Protein AF-A0A832FLG1-F1 (afdb_monomer_lite)

pLDDT: mean 95.28, std 4.25, range [70.94, 98.19]

Secondary structure (DSSP, 8-state):
--B--BTTB-TTSSB--HHHHHHHHHHHHS-------TTS-HHHHHHHHHHHHHHHS--------SSHHHHHHHH-

Sequence (76 aa):
MEFVNHPLIKDGTLERRLYQIAIATNALIKNTLVIIPTGLGKTTIAALVIASRLLNEEGRVLFLAPTRPLVEQHAS

Radius of gyration: 12.65 Å; chains: 1; bounding box: 32×25×30 Å

Structure (mmCIF, N/CA/C/O backbone):
data_AF-A0A832FLG1-F1
#
_entry.id   AF-A0A832FLG1-F1
#
loop_
_atom_site.group_PDB
_atom_site.id
_atom_site.type_symbol
_atom_site.label_atom_id
_atom_site.label_alt_id
_atom_site.label_comp_id
_atom_site.label_asym_id
_atom_site.label_entity_id
_atom_site.label_seq_id
_atom_site.pdbx_PDB_ins_code
_atom_site.Cartn_x
_atom_site.Cartn_y
_atom_site.Cartn_z
_atom_site.occupancy
_atom_site.B_iso_or_equiv
_atom_site.auth_seq_id
_atom_site.auth_comp_id
_atom_site.auth_asym_id
_atom_site.auth_atom_id
_atom_site.pdbx_PDB_model_num
ATOM 1 N N . MET A 1 1 ? -22.210 -4.633 -6.796 1.00 72.44 1 MET A N 1
ATOM 2 C CA . MET A 1 1 ? -20.924 -3.926 -6.615 1.00 72.44 1 MET A CA 1
ATOM 3 C C . MET A 1 1 ? -19.904 -4.608 -7.504 1.00 72.44 1 MET A C 1
ATOM 5 O O . MET A 1 1 ? -19.950 -5.827 -7.601 1.00 72.44 1 MET A O 1
ATOM 9 N N . GLU A 1 2 ? -19.066 -3.844 -8.199 1.00 92.25 2 GLU A N 1
ATOM 10 C CA . GLU A 1 2 ? -18.000 -4.395 -9.042 1.00 92.25 2 GLU A CA 1
ATOM 11 C C . GLU A 1 2 ? -16.724 -4.536 -8.200 1.00 92.25 2 GLU A C 1
ATOM 13 O O . GLU A 1 2 ? -16.423 -3.659 -7.388 1.00 92.25 2 GLU A O 1
ATOM 18 N N . PHE A 1 3 ? -15.988 -5.630 -8.376 1.00 95.88 3 PHE A N 1
ATOM 19 C CA . PHE A 1 3 ? -14.746 -5.912 -7.656 1.00 95.88 3 PHE A CA 1
ATOM 20 C C . PHE A 1 3 ? -13.572 -5.948 -8.632 1.00 95.88 3 PHE A C 1
ATOM 22 O O . PHE A 1 3 ? -13.748 -6.215 -9.820 1.00 95.88 3 PHE A O 1
ATOM 29 N N . VAL A 1 4 ? -12.369 -5.665 -8.139 1.00 95.25 4 VAL A N 1
ATOM 30 C CA . VAL A 1 4 ? -11.146 -5.854 -8.921 1.00 95.25 4 VAL A CA 1
ATOM 31 C C . VAL A 1 4 ? -10.907 -7.349 -9.101 1.00 95.25 4 VAL A C 1
ATOM 33 O O . VAL A 1 4 ? -10.878 -8.092 -8.124 1.00 95.25 4 VAL A O 1
ATOM 36 N N . ASN A 1 5 ? -10.702 -7.765 -10.348 1.00 94.94 5 ASN A N 1
ATOM 37 C CA . ASN A 1 5 ? -10.215 -9.094 -10.683 1.00 94.94 5 ASN A CA 1
ATOM 38 C C . ASN A 1 5 ? -8.723 -8.989 -11.025 1.00 94.94 5 ASN A C 1
ATOM 40 O O . ASN A 1 5 ? -8.340 -8.251 -11.934 1.00 94.94 5 ASN A O 1
ATOM 44 N N . HIS A 1 6 ? -7.879 -9.656 -10.241 1.00 95.81 6 HIS A N 1
ATOM 45 C CA . HIS A 1 6 ? -6.430 -9.665 -10.422 1.00 95.81 6 HIS A CA 1
ATOM 46 C C . HIS A 1 6 ? -5.866 -10.989 -9.874 1.00 95.81 6 HIS A C 1
ATOM 48 O O . HIS A 1 6 ? -6.222 -11.341 -8.753 1.00 95.81 6 HIS A O 1
ATOM 54 N N . PRO A 1 7 ? -4.956 -11.700 -10.574 1.00 96.31 7 PRO A N 1
ATOM 55 C CA . PRO A 1 7 ? -4.499 -13.043 -10.175 1.00 96.31 7 PRO A CA 1
ATOM 56 C C . PRO A 1 7 ? -3.929 -13.151 -8.752 1.00 96.31 7 PRO A C 1
ATOM 58 O O . PRO A 1 7 ? -4.022 -14.194 -8.116 1.00 96.31 7 PRO A O 1
ATOM 61 N N . LEU A 1 8 ? -3.333 -12.063 -8.257 1.00 96.19 8 LEU A N 1
ATOM 62 C CA . LEU A 1 8 ? -2.742 -11.972 -6.914 1.00 96.19 8 LEU A CA 1
ATOM 63 C C . LEU A 1 8 ? -3.637 -11.264 -5.878 1.00 96.19 8 LEU A C 1
ATOM 65 O O . LEU A 1 8 ? -3.167 -10.923 -4.797 1.00 96.19 8 LEU A O 1
ATOM 69 N N . ILE A 1 9 ? -4.907 -10.997 -6.198 1.00 95.69 9 ILE A N 1
ATOM 70 C CA . ILE A 1 9 ? -5.881 -10.406 -5.269 1.00 95.69 9 ILE A CA 1
ATOM 71 C C . ILE A 1 9 ? -7.059 -11.363 -5.148 1.00 95.69 9 ILE A C 1
ATOM 73 O O . ILE A 1 9 ? -7.613 -11.814 -6.144 1.00 95.69 9 ILE A O 1
ATOM 77 N N . LYS A 1 10 ? -7.464 -11.664 -3.913 1.00 94.31 10 LYS A N 1
ATOM 78 C CA . LYS A 1 10 ? -8.593 -12.558 -3.659 1.00 94.31 10 LYS A CA 1
ATOM 79 C C . LYS A 1 10 ? -9.887 -11.970 -4.231 1.00 94.31 10 LYS A C 1
ATOM 81 O O . LYS A 1 10 ? -10.248 -10.833 -3.912 1.00 94.31 10 LYS A O 1
ATOM 86 N N . ASP A 1 11 ? -10.609 -12.769 -5.010 1.00 93.88 11 ASP A N 1
ATOM 87 C CA . ASP A 1 11 ? -11.878 -12.359 -5.608 1.00 93.88 11 ASP A CA 1
ATOM 88 C C . ASP A 1 11 ? -12.884 -11.872 -4.554 1.00 93.88 11 ASP A C 1
ATOM 90 O O . ASP A 1 11 ? -12.982 -12.409 -3.447 1.00 93.88 11 ASP A O 1
ATOM 94 N N . GLY A 1 12 ? -13.626 -10.818 -4.901 1.00 94.06 12 GLY A N 1
ATOM 95 C CA . GLY A 1 12 ? -14.677 -10.251 -4.051 1.00 94.06 12 GLY A CA 1
ATOM 96 C C . GLY A 1 12 ? -14.190 -9.476 -2.818 1.00 94.06 12 GLY A C 1
ATOM 97 O O . GLY A 1 12 ? -15.016 -9.077 -2.004 1.00 94.06 12 GLY A O 1
ATOM 98 N N . THR A 1 13 ? -12.880 -9.250 -2.651 1.00 92.94 13 THR A N 1
ATOM 99 C CA . THR A 1 13 ? -12.339 -8.548 -1.463 1.00 92.94 13 THR A CA 1
ATOM 100 C C . THR A 1 13 ? -12.086 -7.058 -1.667 1.00 92.94 13 THR A C 1
ATOM 102 O O . THR A 1 13 ? -12.084 -6.296 -0.702 1.00 92.94 13 THR A O 1
ATOM 105 N N . LEU A 1 14 ? -11.880 -6.626 -2.913 1.00 93.31 14 LEU A N 1
ATOM 106 C CA . LEU A 1 14 ? -11.478 -5.262 -3.240 1.00 93.31 14 LEU A CA 1
ATOM 107 C C . LEU A 1 14 ? -12.494 -4.624 -4.189 1.00 93.31 14 LEU A C 1
ATOM 109 O O . LEU A 1 14 ? -12.555 -4.964 -5.370 1.00 93.31 14 LEU A O 1
ATOM 113 N N . GLU A 1 15 ? -13.310 -3.707 -3.667 1.00 95.06 15 GLU A N 1
ATOM 114 C CA . GLU A 1 15 ? -14.271 -2.946 -4.471 1.00 95.06 15 GLU A CA 1
ATOM 115 C C . GLU A 1 15 ? -13.571 -2.126 -5.555 1.00 95.06 15 GLU A C 1
ATOM 117 O O . GLU A 1 15 ? -12.609 -1.396 -5.305 1.00 95.06 15 GLU A O 1
ATOM 122 N N . ARG A 1 16 ? -14.106 -2.168 -6.771 1.00 94.38 16 ARG A N 1
ATOM 123 C CA . ARG A 1 16 ? -13.544 -1.433 -7.894 1.00 94.38 16 ARG A CA 1
ATOM 124 C C . ARG A 1 16 ? -13.852 0.059 -7.768 1.00 94.38 16 ARG A C 1
ATOM 126 O O . ARG A 1 16 ? -14.938 0.525 -8.105 1.00 94.38 16 ARG A O 1
ATOM 133 N N . ARG A 1 17 ? -12.862 0.831 -7.314 1.00 96.31 17 ARG A N 1
ATOM 134 C CA . ARG A 1 17 ? -12.936 2.296 -7.201 1.00 96.31 17 ARG A CA 1
ATOM 135 C C . ARG A 1 17 ? -11.958 2.954 -8.168 1.00 96.31 17 ARG A C 1
ATOM 137 O O . ARG A 1 17 ? -10.745 2.812 -8.027 1.00 96.31 17 ARG A O 1
ATOM 144 N N . LEU A 1 18 ? -12.481 3.715 -9.132 1.00 96.25 18 LEU A N 1
ATOM 145 C CA . LEU A 1 18 ? -11.680 4.294 -10.222 1.00 96.25 18 LEU A CA 1
ATOM 146 C C . LEU A 1 18 ? -10.528 5.178 -9.733 1.00 96.25 18 LEU A C 1
ATOM 148 O O . LEU A 1 18 ? -9.437 5.106 -10.286 1.00 96.25 18 LEU A O 1
ATOM 152 N N . TYR A 1 19 ? -10.731 5.964 -8.671 1.00 96.50 19 TYR A N 1
ATOM 153 C CA . TYR A 1 19 ? -9.665 6.806 -8.122 1.00 96.50 19 TYR A CA 1
ATOM 154 C C . TYR A 1 19 ? -8.509 5.976 -7.543 1.00 96.50 19 TYR A C 1
ATOM 156 O O . TYR A 1 19 ? -7.354 6.358 -7.694 1.00 96.50 19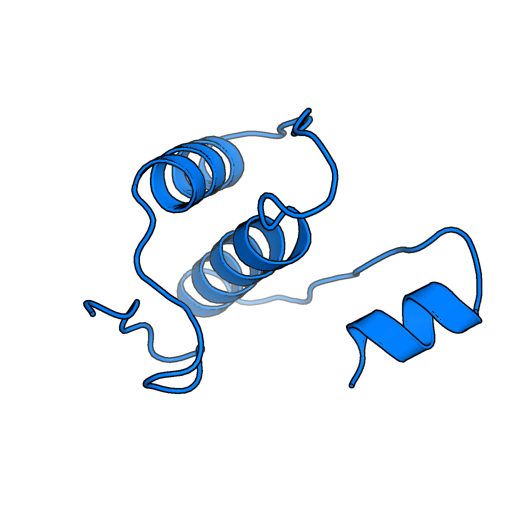 TYR A O 1
ATOM 164 N N . GLN A 1 20 ? -8.794 4.822 -6.925 1.00 97.56 20 GLN A N 1
ATOM 165 C CA . GLN A 1 20 ? -7.756 3.942 -6.380 1.00 97.56 20 GLN A CA 1
ATOM 166 C C . GLN A 1 20 ? -6.942 3.310 -7.510 1.00 97.56 20 GLN A C 1
ATOM 168 O O . GLN A 1 20 ? -5.716 3.284 -7.433 1.00 97.56 20 GLN A O 1
ATOM 173 N N . ILE A 1 21 ? -7.621 2.883 -8.580 1.00 97.06 21 ILE A N 1
ATOM 174 C CA . ILE A 1 21 ? -6.985 2.346 -9.790 1.00 97.06 21 ILE A CA 1
ATOM 175 C C . ILE A 1 21 ? -6.109 3.415 -10.444 1.00 97.06 21 ILE A C 1
ATOM 177 O O . ILE A 1 21 ? -4.938 3.162 -10.694 1.00 97.06 21 ILE A O 1
ATOM 181 N N . ALA A 1 22 ? -6.629 4.628 -10.647 1.00 97.62 22 ALA A N 1
ATOM 182 C CA . ALA A 1 22 ? -5.874 5.718 -11.258 1.00 97.62 22 ALA A CA 1
ATOM 183 C C . ALA A 1 22 ? -4.610 6.075 -10.456 1.00 97.62 22 ALA A C 1
ATOM 185 O O . ALA A 1 22 ? -3.545 6.281 -11.040 1.00 97.62 22 ALA A O 1
ATOM 186 N N . ILE A 1 23 ? -4.694 6.120 -9.120 1.00 98.12 23 ILE A N 1
ATOM 187 C CA . ILE A 1 23 ? -3.523 6.369 -8.267 1.00 98.12 23 ILE A CA 1
ATOM 188 C C . ILE A 1 23 ? -2.527 5.204 -8.367 1.00 98.12 23 ILE A C 1
ATOM 190 O O . ILE A 1 23 ? -1.332 5.449 -8.535 1.00 98.12 23 ILE A O 1
ATOM 194 N N . ALA A 1 24 ? -2.999 3.954 -8.311 1.00 98.00 24 ALA A N 1
ATOM 195 C CA . ALA A 1 24 ? -2.143 2.775 -8.426 1.00 98.00 24 ALA A CA 1
ATOM 196 C C . ALA A 1 24 ? -1.412 2.729 -9.778 1.00 98.00 24 ALA A C 1
ATOM 198 O O . ALA A 1 24 ? -0.201 2.535 -9.808 1.00 98.00 24 ALA A O 1
ATOM 199 N N . THR A 1 25 ? -2.103 3.002 -10.890 1.00 97.25 25 THR A N 1
ATOM 200 C CA . THR A 1 25 ? -1.492 3.071 -12.226 1.00 97.25 25 THR A CA 1
ATOM 201 C C . THR A 1 25 ? -0.392 4.132 -12.297 1.00 97.25 25 THR A C 1
ATOM 203 O O . THR A 1 25 ? 0.682 3.860 -12.825 1.00 97.25 25 THR A O 1
ATOM 206 N N . ASN A 1 26 ? -0.602 5.317 -11.714 1.00 97.94 26 ASN A N 1
ATOM 207 C CA . ASN A 1 26 ? 0.445 6.342 -11.656 1.00 97.94 26 ASN A CA 1
ATOM 208 C C . ASN A 1 26 ? 1.662 5.886 -10.828 1.00 97.94 26 ASN A C 1
ATOM 210 O O . ASN A 1 26 ? 2.801 6.100 -11.245 1.00 97.94 26 ASN A O 1
ATOM 214 N N . ALA A 1 27 ? 1.427 5.217 -9.694 1.00 98.19 27 ALA A N 1
ATOM 215 C CA . ALA A 1 27 ? 2.482 4.678 -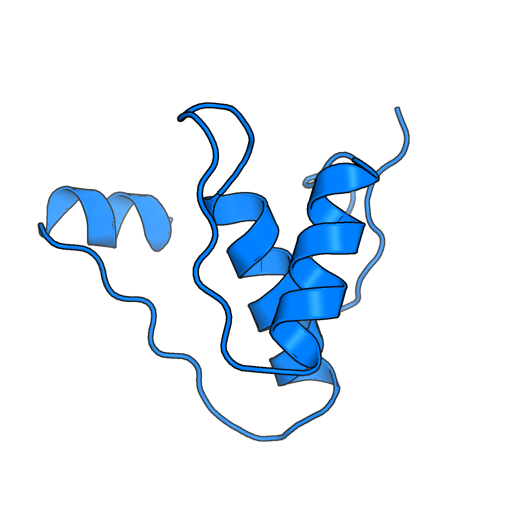8.835 1.00 98.19 27 ALA A CA 1
ATOM 216 C C . ALA A 1 27 ? 3.257 3.504 -9.468 1.00 98.19 27 ALA A C 1
ATOM 218 O O . ALA A 1 27 ? 4.411 3.263 -9.115 1.00 98.19 27 ALA A O 1
ATOM 219 N N . LEU A 1 28 ? 2.662 2.790 -10.430 1.00 97.19 28 LEU A N 1
ATOM 220 C CA . LEU A 1 28 ? 3.363 1.766 -11.210 1.00 97.19 28 LEU A CA 1
ATOM 221 C C . LEU A 1 28 ? 4.363 2.369 -12.202 1.00 97.19 28 LEU A C 1
ATOM 223 O O . LEU A 1 28 ? 5.402 1.766 -12.439 1.00 97.19 28 LEU A O 1
ATOM 227 N N . ILE A 1 29 ? 4.094 3.565 -12.729 1.00 97.44 29 ILE A N 1
ATOM 228 C CA . ILE A 1 29 ? 4.946 4.215 -13.736 1.00 97.44 29 ILE A CA 1
ATOM 229 C C . ILE A 1 29 ? 6.138 4.935 -13.089 1.00 97.44 29 ILE A C 1
ATOM 231 O O . ILE A 1 29 ? 7.231 4.955 -13.653 1.00 97.44 29 ILE A O 1
ATOM 235 N N . LYS A 1 30 ? 5.948 5.550 -11.914 1.00 97.25 30 LYS A N 1
ATOM 236 C CA . LYS A 1 30 ? 6.990 6.334 -11.230 1.00 97.25 30 LYS A CA 1
ATOM 237 C C . LYS A 1 30 ? 6.799 6.391 -9.716 1.00 97.25 30 LYS A C 1
ATOM 239 O O . LYS A 1 30 ? 5.684 6.262 -9.209 1.00 97.25 30 LYS A O 1
ATOM 244 N N . ASN A 1 31 ? 7.886 6.691 -9.002 1.00 97.62 31 ASN A N 1
ATOM 245 C CA . ASN A 1 31 ? 7.863 6.954 -7.561 1.00 97.62 31 ASN A CA 1
ATOM 246 C C . ASN A 1 31 ? 6.819 8.029 -7.223 1.00 97.62 31 ASN A C 1
ATOM 248 O O . ASN A 1 31 ? 6.826 9.114 -7.806 1.00 97.62 31 ASN A O 1
ATOM 252 N N . THR A 1 32 ? 5.912 7.713 -6.297 1.00 97.50 32 THR A N 1
ATOM 253 C CA . THR A 1 32 ? 4.708 8.513 -6.042 1.00 97.50 32 THR A CA 1
ATOM 254 C C . THR A 1 32 ? 4.449 8.650 -4.543 1.00 97.50 32 THR A C 1
ATOM 256 O O . THR A 1 32 ? 4.407 7.654 -3.824 1.00 97.50 32 THR A O 1
ATOM 259 N N . LEU A 1 33 ? 4.218 9.884 -4.081 1.00 97.62 33 LEU A N 1
ATOM 260 C CA . LEU A 1 33 ? 3.688 10.175 -2.748 1.00 97.62 33 LEU A CA 1
ATOM 261 C C . LEU A 1 33 ? 2.161 10.296 -2.829 1.00 97.62 33 LEU A C 1
ATOM 263 O O . LEU A 1 33 ? 1.638 11.210 -3.464 1.00 97.62 33 LEU A O 1
ATOM 267 N N . VAL A 1 34 ? 1.439 9.376 -2.187 1.00 96.94 34 VAL A N 1
ATOM 268 C CA . VAL A 1 34 ? -0.032 9.353 -2.201 1.00 96.94 34 VAL A CA 1
ATOM 269 C C . VAL A 1 34 ? -0.587 10.091 -0.982 1.00 96.94 34 VAL A C 1
ATOM 271 O O . VAL A 1 34 ? -0.452 9.620 0.147 1.00 96.94 34 VAL A O 1
ATOM 274 N N . ILE A 1 35 ? -1.262 11.222 -1.210 1.00 96.31 35 ILE A N 1
ATOM 275 C CA . ILE A 1 35 ? -1.882 12.043 -0.159 1.00 96.31 35 ILE A CA 1
ATOM 276 C C . ILE A 1 35 ? -3.405 11.950 -0.277 1.00 96.31 35 ILE A C 1
ATOM 278 O O . ILE A 1 35 ? -4.016 12.637 -1.090 1.00 96.31 35 ILE A O 1
ATOM 282 N N . ILE A 1 36 ? -4.025 11.099 0.544 1.00 95.50 36 ILE A N 1
ATOM 283 C CA . ILE A 1 36 ? -5.488 11.003 0.678 1.00 95.50 36 ILE A CA 1
ATOM 284 C C . ILE A 1 36 ? -5.887 10.829 2.156 1.00 95.50 36 ILE A C 1
ATOM 286 O O . ILE A 1 36 ? -5.127 10.214 2.923 1.00 95.50 36 ILE A O 1
ATOM 290 N N . PRO A 1 37 ? -7.075 11.311 2.575 1.00 96.00 37 PRO A N 1
ATOM 291 C CA . PRO A 1 37 ? -7.625 11.061 3.907 1.00 96.00 37 PRO A CA 1
ATOM 292 C C . PRO A 1 37 ? -7.641 9.580 4.309 1.00 96.00 37 PRO A C 1
ATOM 294 O O . PRO A 1 37 ? -7.615 8.659 3.484 1.00 96.00 37 PRO A O 1
ATOM 297 N N . THR A 1 38 ? -7.633 9.314 5.612 1.00 92.12 38 THR A N 1
ATOM 298 C CA . THR A 1 38 ? -7.826 7.950 6.131 1.00 92.12 38 THR A CA 1
ATOM 299 C C . THR A 1 38 ? -9.257 7.485 5.848 1.00 92.12 38 THR A C 1
ATOM 301 O O . THR A 1 38 ? -10.162 8.301 5.733 1.00 92.12 38 THR A O 1
ATOM 304 N N . GLY A 1 39 ? -9.444 6.182 5.629 1.00 91.69 39 GLY A N 1
ATOM 305 C CA . GLY A 1 39 ? -10.729 5.611 5.200 1.00 91.69 39 GLY A CA 1
ATOM 306 C C . GLY A 1 39 ? -10.945 5.569 3.681 1.00 91.69 39 GLY A C 1
ATOM 307 O O . GLY A 1 39 ? -11.786 4.809 3.214 1.00 91.69 39 GLY A O 1
ATOM 308 N N . LEU A 1 40 ? -10.138 6.281 2.881 1.00 93.00 40 LEU A N 1
ATOM 309 C CA . LEU A 1 40 ? -10.234 6.246 1.409 1.00 93.00 40 LEU A CA 1
ATOM 310 C C . LEU A 1 40 ? -9.404 5.133 0.740 1.00 93.00 40 LEU A C 1
ATOM 312 O O . LEU A 1 40 ? -9.299 5.073 -0.483 1.00 93.00 40 LEU A O 1
ATOM 316 N N . GLY A 1 41 ? -8.829 4.220 1.527 1.00 92.94 41 GLY A N 1
ATOM 317 C CA . GLY A 1 41 ? -8.165 3.020 1.006 1.00 92.94 41 GLY A CA 1
ATOM 318 C C . GLY A 1 41 ? -6.719 3.221 0.547 1.00 92.94 41 GLY A C 1
ATOM 319 O O . GLY A 1 41 ? -6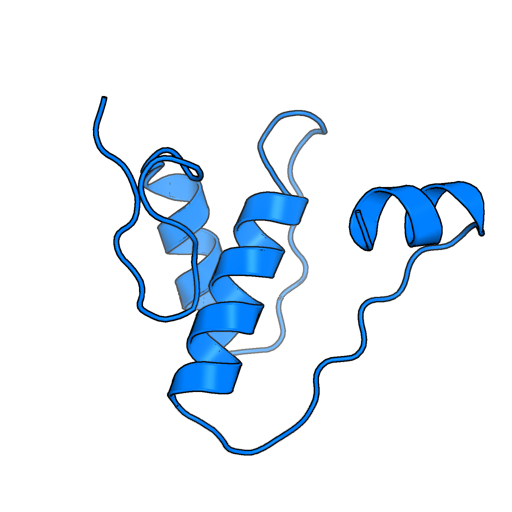.328 2.705 -0.494 1.00 92.94 41 GLY A O 1
ATOM 320 N N . LYS A 1 42 ? -5.891 3.920 1.339 1.00 95.69 42 LYS A N 1
ATOM 321 C CA . LYS A 1 42 ? -4.429 3.985 1.114 1.00 95.69 42 LYS A CA 1
ATOM 322 C C . LYS A 1 42 ? -3.803 2.589 0.999 1.00 95.69 42 LYS A C 1
ATOM 324 O O . LYS A 1 42 ? -3.055 2.326 0.065 1.00 95.69 42 LYS A O 1
ATOM 329 N N . THR A 1 43 ? -4.163 1.685 1.910 1.00 94.31 43 THR A N 1
ATOM 330 C CA . THR A 1 43 ? -3.698 0.289 1.898 1.00 94.31 43 THR A CA 1
ATOM 331 C C . THR A 1 43 ? -4.193 -0.463 0.665 1.00 94.31 43 THR A C 1
ATOM 333 O O . THR A 1 43 ? -3.437 -1.217 0.068 1.00 94.31 43 THR A O 1
ATOM 336 N N . THR A 1 44 ? -5.425 -0.203 0.221 1.00 95.38 44 THR A N 1
ATOM 337 C CA . THR A 1 44 ? -5.985 -0.775 -1.011 1.00 95.38 44 THR A CA 1
ATOM 338 C C . THR A 1 44 ? -5.186 -0.365 -2.247 1.00 95.3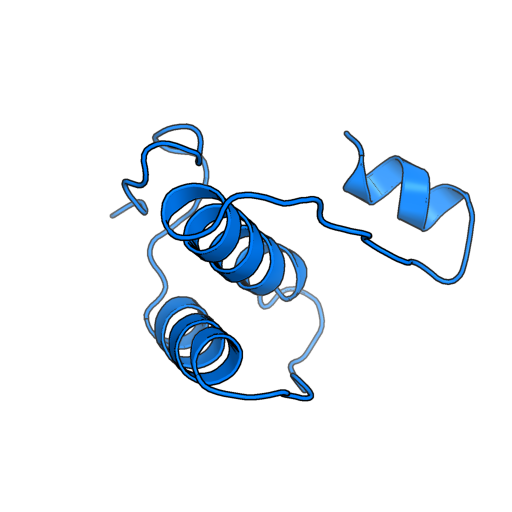8 44 THR A C 1
ATOM 340 O O . THR A 1 44 ? -4.856 -1.206 -3.077 1.00 95.38 44 THR A O 1
ATOM 343 N N . ILE A 1 45 ? -4.821 0.916 -2.347 1.00 97.38 45 ILE A N 1
ATOM 344 C CA . ILE A 1 45 ? -3.958 1.422 -3.422 1.00 97.38 45 ILE A CA 1
ATOM 345 C C . ILE A 1 45 ? -2.598 0.723 -3.381 1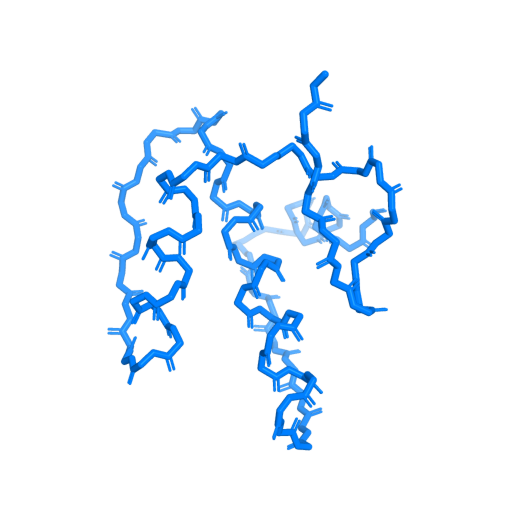.00 97.38 45 ILE A C 1
ATOM 347 O O . ILE A 1 45 ? -2.116 0.271 -4.416 1.00 97.38 45 ILE A O 1
ATOM 351 N N . ALA A 1 46 ? -1.995 0.587 -2.196 1.00 96.56 46 ALA A N 1
ATOM 352 C CA . ALA A 1 46 ? -0.724 -0.114 -2.059 1.00 96.56 46 ALA A CA 1
ATOM 353 C C . ALA A 1 46 ? -0.826 -1.590 -2.479 1.00 96.56 46 ALA A C 1
ATOM 355 O O . ALA A 1 46 ? 0.029 -2.059 -3.223 1.00 96.56 46 ALA A O 1
ATOM 356 N N . ALA A 1 47 ? -1.889 -2.297 -2.087 1.00 96.25 47 ALA A N 1
ATOM 357 C CA . ALA A 1 47 ? -2.127 -3.682 -2.489 1.00 96.25 47 ALA A CA 1
ATOM 358 C C . ALA A 1 47 ? -2.241 -3.834 -4.016 1.00 96.25 47 ALA A C 1
ATOM 360 O O . ALA A 1 47 ? -1.639 -4.744 -4.579 1.00 96.25 47 ALA A O 1
ATOM 361 N N . LEU A 1 48 ? -2.937 -2.914 -4.698 1.00 97.50 48 LEU A N 1
ATOM 362 C CA . LEU A 1 48 ? -3.025 -2.895 -6.165 1.00 97.50 48 LEU A CA 1
ATOM 363 C C . LEU A 1 48 ? -1.651 -2.724 -6.825 1.00 97.50 48 LEU A C 1
ATOM 365 O O . LEU A 1 48 ? -1.339 -3.432 -7.784 1.00 97.50 48 LEU A O 1
ATOM 369 N N . VAL A 1 49 ? -0.821 -1.813 -6.304 1.00 97.81 49 VAL A N 1
ATOM 370 C CA . VAL A 1 49 ? 0.546 -1.593 -6.803 1.00 97.81 49 VAL A CA 1
ATOM 371 C C . VAL A 1 49 ? 1.404 -2.837 -6.584 1.00 97.81 49 VAL A C 1
ATOM 373 O O . VAL A 1 49 ? 2.061 -3.290 -7.513 1.00 97.81 49 VAL A O 1
ATOM 376 N N . ILE A 1 50 ? 1.371 -3.413 -5.381 1.00 97.19 50 ILE A N 1
ATOM 377 C CA . ILE A 1 50 ? 2.153 -4.601 -5.010 1.00 97.19 50 ILE A CA 1
ATOM 378 C C . ILE A 1 50 ? 1.779 -5.793 -5.885 1.00 97.19 50 ILE A C 1
ATOM 380 O O . ILE A 1 50 ? 2.656 -6.410 -6.484 1.00 97.19 50 ILE A O 1
ATOM 384 N N . ALA A 1 51 ? 0.483 -6.083 -5.994 1.00 97.31 51 ALA A N 1
ATOM 385 C CA . ALA A 1 51 ? -0.022 -7.186 -6.795 1.00 97.31 51 ALA A CA 1
ATOM 386 C C . ALA A 1 51 ? 0.366 -7.016 -8.271 1.00 97.31 51 ALA A C 1
ATOM 388 O O . ALA A 1 51 ? 0.869 -7.952 -8.885 1.00 97.31 51 ALA A O 1
ATOM 389 N N . SER A 1 52 ? 0.218 -5.809 -8.820 1.00 97.25 52 SER A N 1
ATOM 390 C CA . SER A 1 52 ? 0.584 -5.544 -10.213 1.00 97.25 52 SER A CA 1
ATOM 391 C C . SER A 1 52 ? 2.097 -5.635 -10.437 1.00 97.25 52 SER A C 1
ATOM 393 O O . SER A 1 52 ? 2.521 -6.176 -11.452 1.00 97.25 52 SER A O 1
ATOM 395 N N . ARG A 1 53 ? 2.935 -5.156 -9.506 1.00 97.25 53 ARG A N 1
ATOM 396 C CA . ARG A 1 53 ? 4.400 -5.286 -9.613 1.00 97.25 53 ARG A CA 1
ATOM 397 C C . ARG A 1 53 ? 4.834 -6.746 -9.582 1.00 97.25 53 ARG A C 1
ATOM 399 O O . ARG A 1 53 ? 5.529 -7.173 -10.490 1.00 97.25 53 ARG A O 1
ATOM 406 N N . LEU A 1 54 ? 4.367 -7.515 -8.598 1.00 97.31 54 LEU A N 1
ATOM 407 C CA . LEU A 1 54 ? 4.722 -8.931 -8.448 1.00 97.31 54 LEU A CA 1
ATOM 408 C C . LEU A 1 54 ? 4.205 -9.815 -9.591 1.00 97.31 54 LEU A C 1
ATOM 410 O O . LEU A 1 54 ? 4.767 -10.876 -9.832 1.00 97.31 54 LEU A O 1
ATOM 414 N N . LEU A 1 55 ? 3.138 -9.404 -10.284 1.00 97.19 55 LEU A N 1
ATOM 415 C CA . LEU A 1 55 ? 2.656 -10.111 -11.470 1.00 97.19 55 LEU A CA 1
ATOM 416 C C . LEU A 1 55 ? 3.547 -9.874 -12.700 1.00 97.19 55 LEU A C 1
ATOM 418 O O . LEU A 1 55 ? 3.654 -10.759 -13.544 1.00 97.19 55 LEU A O 1
ATOM 422 N N . ASN A 1 56 ? 4.146 -8.686 -12.827 1.00 96.19 56 ASN A N 1
ATOM 423 C CA . ASN A 1 56 ? 4.889 -8.279 -14.026 1.00 96.19 56 ASN A CA 1
ATOM 424 C C . ASN A 1 56 ? 6.415 -8.389 -13.875 1.00 96.19 56 ASN A C 1
ATOM 426 O O . ASN A 1 56 ? 7.123 -8.417 -14.878 1.00 96.19 56 ASN A O 1
ATOM 430 N N . GLU A 1 57 ? 6.926 -8.421 -12.647 1.00 95.19 57 GLU A N 1
ATOM 431 C CA . GLU A 1 57 ? 8.354 -8.394 -12.334 1.00 95.19 57 GLU A CA 1
ATOM 432 C C . GLU A 1 57 ? 8.672 -9.448 -11.261 1.00 95.19 57 GLU A C 1
ATOM 434 O O . GLU A 1 57 ? 7.977 -9.549 -10.246 1.00 95.19 57 GLU A O 1
ATOM 439 N N . GLU A 1 58 ? 9.754 -10.213 -11.444 1.00 94.00 58 GLU A N 1
ATOM 440 C CA . GLU A 1 58 ? 10.287 -11.050 -10.366 1.00 94.00 58 GLU A CA 1
ATOM 441 C C . GLU A 1 58 ? 10.903 -10.169 -9.273 1.00 94.00 58 GLU A C 1
ATOM 443 O O . GLU A 1 58 ? 11.670 -9.246 -9.550 1.00 94.00 58 GLU A O 1
ATOM 448 N N . GLY A 1 59 ? 10.601 -10.458 -8.006 1.00 95.00 59 GLY A N 1
ATOM 449 C CA . GLY A 1 59 ? 11.169 -9.683 -6.913 1.00 95.00 59 GLY A CA 1
ATOM 450 C C . GLY A 1 59 ? 10.478 -9.874 -5.575 1.00 95.00 59 GLY A C 1
ATOM 451 O O . GLY A 1 59 ? 9.766 -10.847 -5.328 1.00 95.00 59 GLY A O 1
ATOM 452 N N . ARG A 1 60 ? 10.738 -8.926 -4.673 1.00 96.50 60 ARG A N 1
ATOM 453 C CA . ARG A 1 60 ? 10.166 -8.880 -3.326 1.00 96.50 60 ARG A CA 1
ATOM 454 C C . ARG A 1 60 ? 9.686 -7.471 -3.018 1.00 96.50 60 ARG A C 1
ATOM 456 O O . ARG A 1 60 ? 10.256 -6.494 -3.494 1.00 96.50 60 ARG A O 1
ATOM 463 N N . VAL A 1 61 ? 8.675 -7.382 -2.164 1.00 96.56 61 VAL A N 1
ATOM 464 C CA . VAL A 1 61 ? 8.144 -6.118 -1.651 1.00 96.56 61 VAL A CA 1
ATOM 465 C C . VAL A 1 61 ? 8.460 -6.000 -0.166 1.00 96.56 61 VAL A C 1
ATOM 467 O O . VAL A 1 61 ? 8.315 -6.964 0.583 1.00 96.56 61 VAL A O 1
ATOM 470 N N . LEU A 1 62 ? 8.853 -4.799 0.260 1.00 96.88 62 LEU A N 1
ATOM 471 C CA . LEU A 1 62 ? 8.996 -4.425 1.664 1.00 96.88 62 LEU A CA 1
ATOM 472 C C . LEU A 1 62 ? 7.920 -3.393 2.020 1.00 96.88 62 LEU A C 1
ATOM 474 O O . LEU A 1 62 ? 7.930 -2.282 1.493 1.00 96.88 62 LEU A O 1
ATOM 478 N N . PHE A 1 63 ? 7.001 -3.760 2.915 1.00 96.38 63 PHE A N 1
ATOM 479 C CA . PHE A 1 63 ? 5.960 -2.865 3.420 1.00 96.38 63 PHE A CA 1
ATOM 480 C C . PHE A 1 63 ? 6.335 -2.368 4.818 1.00 96.38 63 PHE A C 1
ATOM 482 O O . PHE A 1 63 ? 6.480 -3.164 5.744 1.00 96.38 63 PHE A O 1
ATOM 489 N N . LEU A 1 64 ? 6.520 -1.056 4.969 1.00 96.62 64 LEU A N 1
ATOM 490 C CA . LEU A 1 64 ? 6.980 -0.437 6.213 1.00 96.62 64 LEU A CA 1
ATOM 491 C C . LEU A 1 64 ? 5.840 0.306 6.908 1.00 96.62 64 LEU A C 1
ATOM 493 O O . LEU A 1 64 ? 5.050 0.996 6.265 1.00 96.62 64 LEU A O 1
ATOM 497 N N . ALA A 1 65 ? 5.801 0.214 8.235 1.00 96.81 65 ALA A N 1
ATOM 498 C CA . ALA A 1 65 ? 4.907 0.991 9.082 1.00 96.81 65 ALA A CA 1
ATOM 499 C C . ALA A 1 65 ? 5.660 1.474 10.336 1.00 96.81 65 ALA A C 1
ATOM 501 O O . ALA A 1 65 ? 6.629 0.835 10.748 1.00 96.81 65 ALA A O 1
ATOM 502 N N . PRO A 1 66 ? 5.254 2.603 10.946 1.00 97.12 66 PRO A N 1
ATOM 503 C CA . PRO A 1 66 ? 6.048 3.259 11.988 1.00 97.12 66 PRO A CA 1
ATOM 504 C C . PRO A 1 66 ? 6.009 2.549 13.347 1.00 97.12 66 PRO A C 1
ATOM 5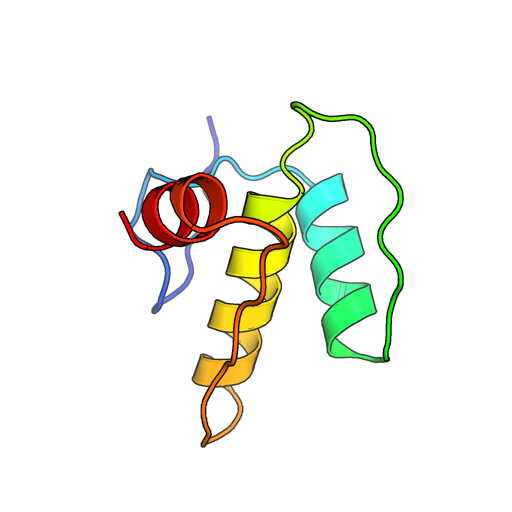06 O O . PRO A 1 66 ? 6.852 2.818 14.197 1.00 97.12 66 PRO A O 1
ATOM 509 N N . THR A 1 67 ? 5.033 1.668 13.586 1.00 97.56 67 THR A N 1
ATOM 510 C CA . THR A 1 67 ? 4.875 0.964 14.863 1.00 97.56 67 THR A CA 1
ATOM 511 C C . THR A 1 67 ? 4.552 -0.508 14.642 1.00 97.56 67 THR A C 1
ATOM 513 O O . THR A 1 67 ? 3.937 -0.883 13.643 1.00 97.56 67 THR A O 1
ATOM 516 N N . ARG A 1 68 ? 4.931 -1.349 15.610 1.00 97.12 68 ARG A N 1
ATOM 517 C CA . ARG A 1 68 ? 4.658 -2.791 15.584 1.00 97.12 68 ARG A CA 1
ATOM 518 C C . ARG A 1 68 ? 3.164 -3.127 15.400 1.00 97.12 68 ARG A C 1
ATOM 520 O O . ARG A 1 68 ? 2.889 -3.947 14.529 1.00 97.12 68 ARG A O 1
ATOM 527 N N . PRO A 1 69 ? 2.203 -2.486 16.102 1.00 97.00 69 PRO A N 1
ATOM 528 C CA . PRO A 1 69 ? 0.784 -2.772 15.883 1.00 97.00 69 PRO A CA 1
ATOM 529 C C . PRO A 1 69 ? 0.314 -2.490 14.451 1.00 97.00 69 PRO A C 1
ATOM 531 O O . PRO A 1 69 ? -0.509 -3.228 13.923 1.00 97.00 69 PRO A O 1
ATOM 534 N N . LEU A 1 70 ? 0.851 -1.455 13.793 1.00 95.94 70 LEU A N 1
ATOM 535 C CA . LEU A 1 70 ? 0.506 -1.169 12.399 1.00 95.94 70 LEU A CA 1
ATOM 536 C C . LEU A 1 70 ? 1.104 -2.205 11.444 1.00 95.94 70 LEU A C 1
ATOM 538 O O . LEU A 1 70 ? 0.437 -2.607 10.499 1.00 95.94 70 LEU A O 1
ATOM 542 N N . VAL A 1 71 ? 2.328 -2.678 11.701 1.00 96.44 71 VAL A N 1
ATOM 543 C CA . VAL A 1 71 ? 2.909 -3.790 10.928 1.00 96.44 71 VAL A CA 1
ATOM 544 C C . VAL A 1 71 ? 2.025 -5.033 11.039 1.00 96.44 71 VAL A C 1
ATOM 546 O O . VAL A 1 71 ? 1.668 -5.615 10.018 1.00 96.44 71 VAL A O 1
ATOM 549 N N . GLU A 1 72 ? 1.627 -5.406 12.257 1.00 95.56 72 GLU A N 1
ATOM 550 C CA . GLU A 1 72 ? 0.748 -6.557 12.502 1.00 95.56 72 GLU A CA 1
ATOM 551 C C . GLU A 1 72 ? -0.620 -6.382 11.812 1.00 95.56 72 GLU A C 1
ATOM 553 O O . GLU A 1 72 ? -1.109 -7.317 11.178 1.00 95.56 72 GLU A O 1
ATOM 558 N N . GLN A 1 73 ? -1.187 -5.168 11.829 1.00 93.50 73 GLN A N 1
ATOM 559 C CA . GLN A 1 73 ? -2.434 -4.833 11.129 1.00 93.50 73 GLN A CA 1
ATOM 560 C C . GLN A 1 73 ? -2.337 -4.994 9.602 1.00 93.50 73 GLN A C 1
ATOM 562 O O . GLN A 1 73 ? -3.335 -5.278 8.950 1.00 93.50 73 GLN A O 1
ATOM 567 N N . HIS A 1 74 ? -1.172 -4.760 9.001 1.00 93.00 74 HIS A N 1
ATOM 568 C CA . HIS A 1 74 ? -0.992 -4.892 7.552 1.00 93.00 74 HIS A CA 1
ATOM 569 C C . HIS A 1 74 ? -0.652 -6.318 7.107 1.00 93.00 74 HIS A C 1
ATOM 571 O O . HIS A 1 74 ? -0.824 -6.636 5.933 1.00 93.00 74 HIS A O 1
ATOM 577 N N . ALA A 1 75 ? -0.140 -7.147 8.017 1.00 89.81 75 ALA A N 1
ATOM 578 C CA . ALA A 1 75 ? 0.277 -8.518 7.734 1.00 89.81 75 ALA A CA 1
ATOM 579 C C . ALA A 1 75 ? -0.858 -9.553 7.854 1.00 89.81 75 ALA A C 1
ATOM 581 O O . ALA A 1 75 ? -0.646 -10.714 7.503 1.00 89.81 75 ALA A O 1
ATOM 582 N N . SER A 1 76 ? -2.013 -9.148 8.387 1.00 70.94 76 SER A N 1
ATOM 583 C CA . SER A 1 76 ? -3.189 -9.991 8.637 1.00 70.94 76 SER A CA 1
ATOM 584 C C . SER A 1 76 ? -4.269 -9.807 7.575 1.00 70.94 76 SER A C 1
ATOM 586 O O . SER A 1 76 ? -4.945 -10.820 7.285 1.00 70.94 76 SER A O 1
#

Foldseek 3Di:
DDADDAPQDDPPPHDDDPVLVVLLVVVLVDPDDDDDDPPPCPVVSVSSNQRVCVVVDDDDDDDDDDDPVVVVVSVD